Protein AF-A0A969JGI5-F1 (afdb_monomer_lite)

Sequence (92 aa):
MKNILNKFNDFWFQAMPPERLAMLRIATGFFSLWYLVDRYKMMMDIVKIPDDLFEPVGLASLMTSPMPAEWFQGLLLVTIALNLMYILGFKF

Foldseek 3Di:
DVVVVVVVCCVVVPDDDVVVVLVVQLVVLVVVLVVLVVCVVVVLVVLPPDFVPDDDDDPRVVPPTGDHSVVVNVVSVVVSVVSVCSNVVPVD

Secondary structure (DSSP, 8-state):
-HHHHHHHHHHHT----HHHHHHHHHHHHHHHHHHHHHHHHHHHHHHTS-GGG----GGGGG-SSPPPHHHHHHHHHHHHHHHHHHHHTTT-

Structure (mmCIF, N/CA/C/O backbone):
data_AF-A0A969JGI5-F1
#
_entry.id   AF-A0A969JGI5-F1
#
loop_
_atom_site.group_PDB
_atom_site.id
_atom_site.type_symbol
_atom_site.label_atom_id
_atom_site.label_alt_id
_atom_site.label_comp_id
_atom_site.label_asym_id
_atom_site.label_entity_id
_atom_site.label_seq_id
_atom_site.pdbx_PDB_ins_code
_atom_site.Cartn_x
_atom_site.Cartn_y
_atom_site.Cartn_z
_atom_site.occupancy
_atom_site.B_iso_or_equiv
_atom_site.auth_seq_id
_atom_site.auth_comp_id
_atom_site.auth_asym_id
_atom_site.auth_atom_id
_atom_site.pdbx_PDB_model_num
ATOM 1 N N . MET A 1 1 ? -43.914 2.237 8.772 1.00 61.78 1 MET A N 1
ATOM 2 C CA . MET A 1 1 ? -42.597 2.367 8.099 1.00 61.78 1 MET A CA 1
ATOM 3 C C . MET A 1 1 ? -41.500 2.931 9.007 1.00 61.78 1 MET A C 1
ATOM 5 O O . MET A 1 1 ? -40.464 2.289 9.088 1.00 61.78 1 MET A O 1
ATOM 9 N N . LYS A 1 2 ? -41.713 4.035 9.751 1.00 67.88 2 LYS A N 1
ATOM 10 C CA . LYS A 1 2 ? -40.709 4.598 10.693 1.00 67.88 2 LYS A CA 1
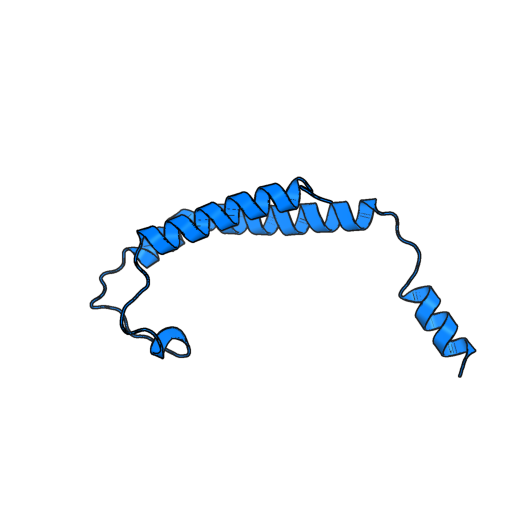ATOM 11 C C . LYS A 1 2 ? -40.103 3.583 11.681 1.00 67.88 2 LYS A C 1
ATOM 13 O O . LYS A 1 2 ? -38.895 3.551 11.835 1.00 67.88 2 LYS A O 1
ATOM 18 N N . ASN A 1 3 ? -40.907 2.690 12.268 1.00 80.25 3 ASN A N 1
ATOM 19 C CA . ASN A 1 3 ? -40.392 1.678 13.207 1.00 80.25 3 ASN A CA 1
ATOM 20 C C . ASN A 1 3 ? -39.479 0.621 12.569 1.00 80.25 3 ASN A C 1
ATOM 22 O O . ASN A 1 3 ? -38.608 0.092 13.249 1.00 80.25 3 ASN A O 1
ATOM 26 N N . ILE A 1 4 ? -39.674 0.301 11.286 1.00 85.69 4 ILE A N 1
ATOM 27 C CA . ILE A 1 4 ? -38.812 -0.657 10.579 1.00 85.69 4 ILE A CA 1
ATOM 28 C C . ILE A 1 4 ? -37.474 0.014 10.271 1.00 85.69 4 ILE A C 1
ATOM 30 O O . ILE A 1 4 ? -36.435 -0.571 10.542 1.00 85.69 4 ILE A O 1
ATOM 34 N N . LEU A 1 5 ? -37.510 1.264 9.794 1.00 84.94 5 LEU A N 1
ATOM 35 C CA . LEU A 1 5 ? -36.312 2.069 9.542 1.00 84.94 5 LEU A CA 1
ATOM 36 C C . LEU A 1 5 ? -35.491 2.288 10.818 1.00 84.94 5 LEU A C 1
ATOM 38 O O . LEU A 1 5 ? -34.283 2.092 10.787 1.00 84.94 5 LEU A O 1
ATOM 42 N N . ASN A 1 6 ? -36.138 2.603 11.943 1.00 84.00 6 ASN A N 1
ATOM 43 C CA . ASN A 1 6 ? -35.449 2.784 13.222 1.00 84.00 6 ASN A CA 1
ATOM 44 C C . ASN A 1 6 ? -34.801 1.481 13.708 1.00 84.00 6 ASN A C 1
ATOM 46 O O . ASN A 1 6 ? -33.627 1.487 14.043 1.00 84.00 6 ASN A O 1
ATOM 50 N N . LYS A 1 7 ? -35.510 0.342 13.648 1.00 85.19 7 LYS A N 1
ATOM 51 C CA . LYS A 1 7 ? -34.914 -0.962 13.993 1.00 85.19 7 LYS A CA 1
ATOM 52 C C . LYS A 1 7 ? -33.734 -1.328 13.097 1.00 85.19 7 LYS A C 1
ATOM 54 O O . LYS A 1 7 ? -32.773 -1.922 13.572 1.00 85.19 7 LYS A O 1
ATOM 59 N N . PHE A 1 8 ? -33.814 -1.000 11.810 1.00 87.81 8 PHE A N 1
ATOM 60 C CA . PHE A 1 8 ? -32.722 -1.247 10.875 1.00 87.81 8 PHE A CA 1
ATOM 61 C C . PHE A 1 8 ? -31.510 -0.377 11.208 1.00 87.81 8 PHE A C 1
ATOM 63 O O . PHE A 1 8 ? -30.392 -0.878 11.249 1.00 87.81 8 PHE A O 1
ATOM 70 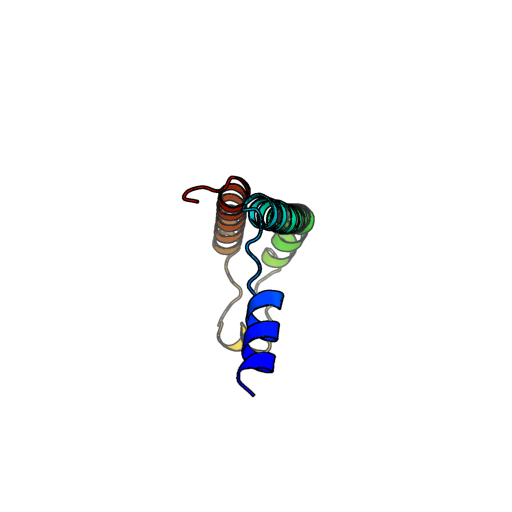N N . ASN A 1 9 ? -31.747 0.901 11.508 1.00 86.19 9 ASN A N 1
ATOM 71 C CA . ASN A 1 9 ? -30.717 1.849 11.908 1.00 86.19 9 ASN A CA 1
ATOM 72 C C . ASN A 1 9 ? -30.037 1.422 13.215 1.00 86.19 9 ASN A C 1
ATOM 74 O O . ASN A 1 9 ? -28.815 1.356 13.274 1.00 86.19 9 ASN A O 1
ATOM 78 N N . ASP A 1 10 ? -30.818 1.044 14.225 1.00 84.62 10 ASP A N 1
ATOM 79 C CA . ASP A 1 10 ? -30.300 0.597 15.519 1.00 84.62 10 ASP A CA 1
ATOM 80 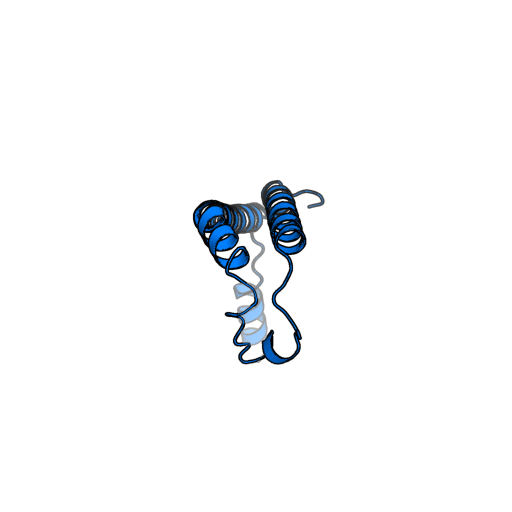C C . ASP A 1 10 ? -29.538 -0.725 15.411 1.00 84.62 10 ASP A C 1
ATOM 82 O O . ASP A 1 10 ? -28.641 -0.966 16.205 1.00 84.62 10 ASP A O 1
ATOM 86 N N . PHE A 1 11 ? -29.871 -1.587 14.447 1.00 84.69 11 PHE A N 1
ATOM 87 C CA . PHE A 1 11 ? -29.148 -2.836 14.208 1.00 84.69 11 PHE A CA 1
ATOM 88 C C . PHE A 1 11 ? -27.841 -2.616 13.432 1.00 84.69 11 PHE A C 1
ATOM 90 O O . PHE A 1 11 ? -26.818 -3.206 13.775 1.00 84.69 11 PHE A O 1
ATOM 97 N N . TRP A 1 12 ? -27.854 -1.763 12.402 1.00 81.69 12 TRP A N 1
ATOM 98 C CA . TRP A 1 12 ? -26.677 -1.482 11.568 1.00 81.69 12 TRP A CA 1
ATOM 99 C C . TRP A 1 12 ? -25.667 -0.539 12.231 1.00 81.69 12 TRP A C 1
ATOM 101 O O . TRP A 1 12 ? -24.463 -0.718 12.054 1.00 81.69 12 TRP A O 1
ATOM 111 N N . PHE A 1 13 ? -26.136 0.447 12.997 1.00 83.38 13 PHE A N 1
ATOM 112 C CA . PHE A 1 13 ? -25.314 1.502 13.600 1.00 83.38 13 PHE A CA 1
ATOM 113 C C . PHE A 1 13 ? -25.212 1.374 15.123 1.00 83.38 13 PHE A C 1
ATOM 115 O O . PHE A 1 13 ? -25.127 2.379 15.831 1.00 83.38 13 PHE A O 1
ATOM 122 N N . GLN A 1 14 ? -25.204 0.145 15.651 1.00 84.12 14 GLN A N 1
ATOM 123 C CA . GLN A 1 14 ? -24.898 -0.059 17.068 1.00 84.12 14 GLN A CA 1
ATOM 124 C C . GLN A 1 14 ? -23.545 0.561 17.409 1.00 84.12 14 GLN A C 1
ATOM 126 O O . GLN A 1 14 ? -22.560 0.356 16.696 1.00 84.12 14 GLN A O 1
ATOM 131 N N . ALA A 1 15 ? -23.491 1.283 18.528 1.00 80.31 15 ALA A N 1
ATOM 132 C CA . ALA A 1 15 ? -22.237 1.776 19.071 1.00 80.31 15 ALA A CA 1
ATOM 133 C C . ALA A 1 15 ? -21.315 0.579 19.335 1.00 80.31 15 ALA A C 1
ATOM 135 O O . ALA A 1 15 ? -21.612 -0.288 20.158 1.00 80.31 15 ALA A O 1
ATOM 136 N N . MET A 1 16 ? -20.213 0.510 18.592 1.00 82.19 16 MET A N 1
ATOM 137 C CA . MET A 1 16 ? -19.220 -0.541 18.743 1.00 82.19 16 MET A CA 1
ATOM 138 C C . MET A 1 16 ? -18.002 -0.010 19.496 1.00 82.19 16 MET A C 1
ATOM 140 O O . MET A 1 16 ? -17.622 1.144 19.292 1.00 82.19 16 MET A O 1
ATOM 144 N N . PRO A 1 17 ? -17.359 -0.858 20.315 1.00 89.44 17 PRO A N 1
ATOM 145 C CA . PRO A 1 17 ? -16.095 -0.502 20.933 1.00 89.44 17 PRO A CA 1
ATOM 146 C C . PRO A 1 17 ? -15.052 -0.155 19.854 1.00 89.44 17 PRO A C 1
ATOM 148 O O . PRO A 1 17 ? -14.932 -0.911 18.875 1.00 89.44 17 PRO A O 1
ATOM 151 N N . PRO A 1 18 ? -14.297 0.951 19.999 1.00 89.25 18 PRO A N 1
ATOM 152 C CA . PRO A 1 18 ? -13.254 1.350 19.047 1.00 89.25 18 PRO A CA 1
ATOM 153 C C . PRO A 1 18 ? -12.196 0.254 18.836 1.00 89.25 18 PRO A C 1
ATOM 155 O O . PRO A 1 18 ? -11.609 0.142 17.756 1.00 89.25 18 PRO A O 1
ATOM 158 N N . GLU A 1 19 ? -12.021 -0.630 19.818 1.00 93.19 19 GLU A N 1
ATOM 159 C CA . GLU A 1 19 ? -11.150 -1.801 19.771 1.00 93.19 19 GLU A CA 1
ATOM 160 C C . GLU A 1 19 ? -11.494 -2.738 18.604 1.00 93.19 19 GLU A C 1
ATOM 162 O O . GLU A 1 19 ? -10.595 -3.333 18.012 1.00 93.19 19 GLU A O 1
ATOM 167 N N . ARG A 1 20 ? -12.771 -2.850 18.205 1.00 91.38 20 ARG A N 1
ATOM 168 C CA . ARG A 1 20 ? -13.169 -3.700 17.065 1.00 91.38 20 ARG A CA 1
ATOM 169 C C . ARG A 1 20 ? -12.596 -3.184 15.751 1.00 91.38 20 ARG A C 1
ATOM 171 O O . ARG A 1 20 ? -12.105 -3.975 14.948 1.00 91.38 20 ARG A O 1
ATOM 178 N N . LEU A 1 21 ? -12.627 -1.868 15.545 1.00 91.25 21 LEU A N 1
ATOM 179 C CA . LEU A 1 21 ? -12.045 -1.240 14.360 1.00 91.25 21 LEU A CA 1
ATOM 180 C C . LEU A 1 21 ? -10.518 -1.337 14.383 1.00 91.25 21 LEU A C 1
ATOM 182 O O . LEU A 1 21 ? -9.909 -1.625 13.353 1.00 91.25 21 LEU A O 1
ATOM 186 N N . ALA A 1 22 ? -9.902 -1.173 15.558 1.00 94.12 22 ALA A N 1
ATOM 187 C CA . ALA A 1 22 ? -8.464 -1.357 15.721 1.00 94.12 22 ALA A CA 1
ATOM 188 C C . ALA A 1 22 ? -8.027 -2.793 15.384 1.00 94.12 22 ALA A C 1
ATOM 190 O O . ALA A 1 22 ? -7.070 -2.975 14.634 1.00 94.12 22 ALA A O 1
ATOM 191 N N . MET A 1 23 ? -8.753 -3.808 15.865 1.00 96.25 23 MET A N 1
ATOM 192 C CA . MET A 1 23 ? -8.473 -5.209 15.536 1.00 96.25 23 MET A CA 1
ATOM 193 C C . MET A 1 23 ? -8.621 -5.492 14.043 1.00 96.25 23 MET A C 1
ATOM 195 O O . MET A 1 23 ? -7.751 -6.139 13.468 1.00 96.25 23 MET A O 1
ATOM 199 N N . LEU A 1 24 ? -9.685 -4.992 13.403 1.00 95.50 24 LEU A N 1
ATOM 200 C CA . LEU A 1 24 ? -9.872 -5.158 11.960 1.00 95.50 24 LEU A CA 1
ATOM 201 C C . LEU A 1 24 ? -8.711 -4.547 11.177 1.00 95.50 24 LEU A C 1
ATOM 203 O O . LEU A 1 24 ? -8.153 -5.219 10.317 1.00 95.50 24 LEU A O 1
ATOM 207 N N . ARG A 1 25 ? -8.307 -3.321 11.522 1.00 95.81 25 ARG A N 1
ATOM 208 C CA . ARG A 1 25 ? -7.159 -2.627 10.925 1.00 95.81 25 ARG A CA 1
ATOM 209 C C . ARG A 1 25 ? -5.862 -3.423 11.064 1.00 95.81 25 ARG A C 1
ATOM 211 O O . ARG A 1 25 ? -5.129 -3.580 10.092 1.00 95.81 25 ARG A O 1
ATOM 218 N N . ILE A 1 26 ? -5.578 -3.938 12.259 1.00 97.69 26 ILE A N 1
ATOM 219 C CA . ILE A 1 26 ? -4.376 -4.744 12.507 1.00 97.69 26 ILE A CA 1
ATOM 220 C C . ILE A 1 26 ? -4.440 -6.053 11.717 1.00 97.69 26 ILE A C 1
ATOM 222 O O . ILE A 1 26 ? -3.455 -6.420 11.086 1.00 97.69 26 ILE A O 1
ATOM 226 N N . ALA A 1 27 ? -5.585 -6.739 11.707 1.00 98.31 27 ALA A N 1
ATOM 227 C CA . ALA A 1 27 ? -5.746 -8.012 11.013 1.00 98.31 27 ALA A CA 1
ATOM 228 C C . ALA A 1 27 ? -5.599 -7.866 9.491 1.00 98.31 27 ALA A C 1
ATOM 230 O O . ALA A 1 27 ? -4.834 -8.608 8.872 1.00 98.31 27 ALA A O 1
ATOM 231 N N . THR A 1 28 ? -6.287 -6.895 8.882 1.00 97.88 28 THR A N 1
ATOM 232 C CA . THR A 1 28 ? -6.191 -6.642 7.435 1.00 97.88 28 THR A CA 1
ATOM 233 C C . THR A 1 28 ? -4.808 -6.129 7.052 1.00 97.88 28 THR A C 1
ATOM 235 O O . THR A 1 28 ? -4.242 -6.586 6.058 1.00 97.88 28 THR A O 1
ATOM 238 N N . GLY A 1 29 ? -4.234 -5.238 7.864 1.00 97.88 29 GLY A N 1
ATOM 239 C CA . GLY A 1 29 ? -2.879 -4.736 7.685 1.00 97.88 29 GLY A CA 1
ATOM 240 C C . GLY A 1 29 ? -1.859 -5.870 7.726 1.00 97.88 29 GLY A C 1
ATOM 241 O O . GLY A 1 29 ? -1.133 -6.069 6.758 1.00 97.88 29 GLY A O 1
ATOM 242 N N . PHE A 1 30 ? -1.869 -6.691 8.777 1.00 98.50 30 PHE A N 1
ATOM 243 C CA . PHE A 1 30 ? -0.945 -7.817 8.915 1.00 98.50 30 PHE A CA 1
ATOM 244 C C . PHE A 1 30 ? -1.075 -8.825 7.770 1.00 98.50 30 PHE A C 1
ATOM 246 O O . PHE A 1 30 ? -0.062 -9.248 7.217 1.00 98.50 30 PHE A O 1
ATOM 253 N N . PHE A 1 31 ? -2.303 -9.163 7.365 1.00 98.38 31 PHE A N 1
ATOM 254 C CA . PHE A 1 31 ? -2.535 -10.019 6.202 1.00 98.38 31 PHE A CA 1
ATOM 255 C C . PHE A 1 31 ? -1.894 -9.434 4.936 1.00 98.38 31 PHE A C 1
ATOM 257 O O . PHE A 1 31 ? -1.155 -10.128 4.239 1.00 98.38 31 PHE A O 1
ATOM 264 N N . SER A 1 32 ? -2.136 -8.151 4.657 1.00 97.88 32 SER A N 1
ATOM 265 C CA . SER A 1 32 ? -1.579 -7.492 3.473 1.00 97.88 32 SER A CA 1
ATOM 266 C C . SER A 1 32 ? -0.053 -7.367 3.521 1.00 97.88 32 SER A C 1
ATOM 268 O O . SER A 1 32 ? 0.605 -7.597 2.509 1.00 97.88 32 SER A O 1
ATOM 270 N N . LEU A 1 33 ? 0.524 -7.079 4.691 1.00 98.31 33 LEU A N 1
ATOM 271 C CA . LEU A 1 33 ? 1.969 -7.025 4.893 1.00 98.31 33 LEU A CA 1
ATOM 272 C C . LEU A 1 33 ? 2.606 -8.391 4.644 1.00 98.31 33 LEU A C 1
ATOM 274 O O . LEU A 1 33 ? 3.559 -8.489 3.875 1.00 98.31 33 LEU A O 1
ATOM 278 N N . TRP A 1 34 ? 2.063 -9.439 5.267 1.00 98.50 34 TRP A N 1
ATOM 279 C CA . TRP A 1 34 ? 2.531 -10.807 5.077 1.00 98.50 34 TRP A CA 1
ATOM 280 C C . TRP A 1 34 ? 2.485 -11.203 3.601 1.00 98.50 34 TRP A C 1
ATOM 282 O O . TRP A 1 34 ? 3.491 -11.663 3.064 1.00 98.50 34 TRP A O 1
ATOM 292 N N . TYR A 1 35 ? 1.363 -10.943 2.928 1.00 97.81 35 TYR A N 1
ATOM 293 C CA . TYR A 1 35 ? 1.201 -11.237 1.508 1.00 97.81 35 TYR A CA 1
ATOM 294 C C . TYR A 1 35 ? 2.239 -10.515 0.633 1.00 97.81 35 TYR A C 1
ATOM 296 O O . TYR A 1 35 ? 2.859 -11.139 -0.227 1.00 97.81 35 TYR A O 1
ATOM 304 N N . LEU A 1 36 ? 2.460 -9.214 0.855 1.00 97.12 36 LEU A N 1
ATOM 305 C CA . LEU A 1 36 ? 3.428 -8.432 0.079 1.00 97.12 36 LEU A CA 1
ATOM 306 C C . LEU A 1 36 ? 4.868 -8.902 0.306 1.00 97.12 36 LEU A C 1
ATOM 308 O O . LEU A 1 36 ? 5.633 -8.997 -0.651 1.00 97.12 36 LEU A O 1
ATOM 312 N N . VAL A 1 37 ? 5.237 -9.204 1.552 1.00 97.00 37 VAL A N 1
ATOM 313 C CA . VAL A 1 37 ? 6.590 -9.664 1.893 1.00 97.00 37 VAL A CA 1
ATOM 314 C C . VAL A 1 37 ? 6.854 -11.058 1.322 1.00 97.00 37 VAL A C 1
ATOM 316 O O . VAL A 1 37 ? 7.901 -11.272 0.714 1.00 97.00 37 VAL A O 1
ATOM 319 N N . ASP A 1 38 ? 5.900 -11.982 1.444 1.00 98.12 38 ASP A N 1
ATOM 320 C CA . ASP A 1 38 ? 6.000 -13.335 0.879 1.00 98.12 38 ASP A CA 1
ATOM 321 C C . ASP A 1 38 ? 6.130 -13.303 -0.655 1.00 98.12 38 ASP A C 1
ATOM 323 O O . ASP A 1 38 ? 6.964 -13.992 -1.250 1.00 98.12 38 ASP A O 1
ATOM 327 N N . ARG A 1 39 ? 5.369 -12.419 -1.314 1.00 96.94 39 ARG A N 1
ATOM 328 C CA . ARG A 1 39 ? 5.390 -12.246 -2.775 1.00 96.94 39 ARG A CA 1
ATOM 329 C C . ARG A 1 39 ? 6.509 -11.342 -3.284 1.00 96.94 39 ARG A C 1
ATOM 331 O O . ARG A 1 39 ? 6.692 -11.270 -4.499 1.00 96.94 39 ARG A O 1
ATOM 338 N N . TYR A 1 40 ? 7.286 -10.707 -2.407 1.00 96.00 40 TYR A N 1
ATOM 339 C CA . TYR A 1 40 ? 8.288 -9.711 -2.791 1.00 96.00 40 TYR A CA 1
ATOM 340 C C . TYR A 1 40 ? 9.264 -10.247 -3.841 1.00 96.00 40 TYR A C 1
ATOM 342 O O . TYR A 1 40 ? 9.442 -9.644 -4.897 1.00 96.00 40 TYR A O 1
ATOM 350 N N . LYS A 1 41 ? 9.869 -11.414 -3.580 1.00 96.19 41 LYS A N 1
ATOM 351 C CA . LYS A 1 41 ? 10.864 -12.003 -4.486 1.00 96.19 41 LYS A CA 1
ATOM 352 C C . LYS A 1 41 ? 10.270 -12.282 -5.867 1.00 96.19 41 LYS A C 1
ATOM 354 O O . LYS A 1 41 ? 10.832 -11.871 -6.868 1.00 96.19 41 LYS A O 1
ATOM 359 N N . MET A 1 42 ? 9.102 -12.912 -5.898 1.00 96.81 42 MET A N 1
ATOM 360 C CA . MET A 1 42 ? 8.387 -13.232 -7.131 1.00 96.81 42 MET A CA 1
ATOM 361 C C . MET A 1 42 ? 8.020 -11.986 -7.934 1.00 96.81 42 MET A C 1
ATOM 363 O O . MET A 1 42 ? 8.205 -11.970 -9.144 1.00 96.81 42 MET A O 1
ATOM 367 N N . MET A 1 43 ? 7.528 -10.936 -7.272 1.00 95.38 43 MET A N 1
ATOM 368 C CA . MET A 1 43 ? 7.233 -9.666 -7.935 1.00 95.38 43 MET A CA 1
ATOM 369 C C . MET A 1 43 ? 8.503 -9.049 -8.534 1.00 95.38 43 MET A C 1
ATOM 371 O O . MET A 1 43 ? 8.483 -8.602 -9.675 1.00 95.38 43 MET A O 1
ATOM 375 N N . MET A 1 44 ? 9.624 -9.089 -7.807 1.00 95.44 44 MET A N 1
ATOM 376 C CA . MET A 1 44 ? 10.909 -8.605 -8.319 1.00 95.44 44 MET A CA 1
ATOM 377 C C . MET A 1 44 ? 11.458 -9.451 -9.471 1.00 95.44 44 MET A C 1
ATOM 379 O O . MET A 1 44 ? 12.106 -8.901 -10.356 1.00 95.44 44 MET A O 1
ATOM 383 N N . ASP A 1 45 ? 11.218 -10.760 -9.467 1.00 94.00 45 ASP A N 1
ATOM 384 C CA . ASP A 1 45 ? 11.625 -11.648 -10.556 1.00 94.00 45 ASP A CA 1
ATOM 385 C C . ASP A 1 45 ? 10.810 -11.360 -11.830 1.00 94.00 45 ASP A C 1
ATOM 387 O O . ASP A 1 45 ? 11.383 -11.303 -12.915 1.00 94.00 45 ASP A O 1
ATOM 391 N N . ILE A 1 46 ? 9.506 -11.080 -11.701 1.00 92.19 46 ILE A N 1
ATOM 392 C CA . ILE A 1 46 ? 8.632 -10.693 -12.825 1.00 92.19 46 ILE A CA 1
ATOM 393 C C . ILE A 1 46 ? 9.087 -9.376 -13.459 1.00 92.19 46 ILE A C 1
ATOM 395 O O . ILE A 1 46 ? 9.123 -9.248 -14.677 1.00 92.19 46 ILE A O 1
ATOM 399 N N . VAL A 1 47 ? 9.449 -8.389 -12.645 1.00 92.25 47 VAL A N 1
ATOM 400 C CA . VAL A 1 47 ? 9.800 -7.051 -13.143 1.00 92.25 47 VAL A CA 1
ATOM 401 C C . VAL A 1 47 ? 11.193 -7.010 -13.791 1.00 92.25 47 VAL A C 1
ATOM 403 O O . VAL A 1 47 ? 11.526 -6.066 -14.496 1.00 92.25 47 VAL A O 1
ATOM 406 N N . LYS A 1 48 ? 12.012 -8.048 -13.591 1.00 90.81 48 LYS A N 1
ATOM 407 C CA . LYS A 1 48 ? 13.311 -8.213 -14.265 1.00 90.81 48 LYS A CA 1
ATOM 408 C C . LYS A 1 48 ? 13.214 -8.972 -15.589 1.00 90.81 48 LYS A C 1
ATOM 410 O O . LYS A 1 48 ? 14.251 -9.229 -16.202 1.00 90.81 48 LYS A O 1
ATOM 415 N N . ILE A 1 49 ? 12.014 -9.388 -15.996 1.00 90.31 49 ILE A N 1
ATOM 416 C CA . ILE A 1 49 ? 11.812 -10.045 -17.286 1.00 90.31 49 ILE A CA 1
ATOM 417 C C . ILE A 1 49 ? 12.211 -9.064 -18.401 1.00 90.31 49 ILE A C 1
ATOM 419 O O . ILE A 1 49 ? 11.851 -7.892 -18.314 1.00 90.31 49 ILE A O 1
ATOM 423 N N . PRO A 1 50 ? 12.952 -9.525 -19.423 1.00 87.44 50 PRO A N 1
ATOM 424 C CA . PRO A 1 50 ? 13.340 -8.700 -20.560 1.00 87.44 50 PRO A CA 1
ATOM 425 C C . PRO A 1 50 ? 12.165 -7.976 -21.238 1.00 87.44 50 PRO A C 1
ATOM 427 O O . PRO A 1 50 ? 11.103 -8.560 -21.462 1.00 87.44 50 PRO A O 1
ATOM 430 N N . ASP A 1 51 ? 12.378 -6.707 -21.591 1.00 87.88 51 ASP A N 1
ATOM 431 C CA . ASP A 1 51 ? 11.354 -5.826 -22.172 1.00 87.88 51 ASP A CA 1
ATOM 432 C C . ASP A 1 51 ? 10.836 -6.303 -23.539 1.00 87.88 51 ASP A C 1
ATOM 434 O O . ASP A 1 51 ? 9.719 -5.967 -23.927 1.00 87.88 51 ASP A O 1
ATOM 438 N N . ASP A 1 52 ? 11.618 -7.100 -24.271 1.00 89.25 52 ASP A N 1
ATOM 439 C CA . ASP A 1 52 ? 11.232 -7.692 -25.559 1.00 89.25 52 ASP A CA 1
ATOM 440 C C . ASP A 1 52 ? 10.117 -8.740 -25.431 1.00 89.25 52 ASP A C 1
ATOM 442 O O . ASP A 1 52 ? 9.493 -9.098 -26.429 1.00 89.25 52 ASP A O 1
ATOM 446 N N . LEU A 1 53 ? 9.823 -9.186 -24.207 1.00 88.25 53 LEU A N 1
ATOM 447 C CA . LEU A 1 53 ? 8.718 -10.090 -23.883 1.00 88.25 53 LEU A CA 1
ATOM 448 C C . LEU A 1 53 ? 7.466 -9.349 -23.387 1.00 88.25 53 LEU A C 1
ATOM 450 O O . LEU A 1 53 ? 6.518 -9.977 -22.907 1.00 88.25 53 LEU A O 1
ATOM 454 N N . PHE A 1 54 ? 7.446 -8.016 -23.461 1.00 90.75 54 PHE A N 1
ATOM 455 C CA . PHE A 1 54 ? 6.293 -7.228 -23.048 1.00 90.75 54 PHE A CA 1
ATOM 456 C C . PHE A 1 54 ? 5.169 -7.294 -24.089 1.00 90.75 54 PHE A C 1
ATOM 458 O O . PHE A 1 54 ? 5.152 -6.552 -25.070 1.00 90.75 54 PHE A O 1
ATOM 465 N N . GLU A 1 55 ? 4.186 -8.157 -23.831 1.00 92.06 55 GLU A N 1
ATOM 466 C CA . GLU A 1 55 ? 2.944 -8.255 -24.602 1.00 92.06 55 GLU A CA 1
ATOM 467 C C . GLU A 1 55 ? 1.766 -7.664 -23.796 1.00 92.06 55 GLU A C 1
ATOM 469 O O . GLU A 1 55 ? 1.085 -8.383 -23.056 1.00 92.06 55 GLU A O 1
ATOM 474 N N . PRO A 1 56 ? 1.526 -6.336 -23.860 1.00 91.31 56 PRO A N 1
ATOM 475 C CA . PRO A 1 56 ? 0.533 -5.683 -23.019 1.00 91.31 56 PRO A CA 1
ATOM 476 C C . PRO A 1 56 ? -0.902 -6.059 -23.400 1.00 91.31 56 PRO A C 1
ATOM 478 O O . PRO A 1 56 ? -1.322 -5.936 -24.550 1.00 91.31 56 PRO A O 1
ATOM 481 N N . VAL A 1 57 ? -1.700 -6.417 -22.391 1.00 92.19 57 VAL A N 1
ATOM 482 C CA . VAL A 1 57 ? -3.133 -6.713 -22.531 1.00 92.19 57 VAL A CA 1
ATOM 483 C C . VAL A 1 57 ? -3.976 -5.853 -21.586 1.00 92.19 57 VAL A C 1
ATOM 485 O O . VAL A 1 57 ? -3.555 -5.499 -20.483 1.00 92.19 57 VAL A O 1
ATOM 488 N N . GLY A 1 58 ? -5.197 -5.509 -22.003 1.00 93.56 58 GLY A N 1
ATOM 489 C CA . GLY A 1 58 ? -6.101 -4.675 -21.204 1.00 93.56 58 GLY A CA 1
ATOM 490 C C . GLY A 1 58 ? -5.526 -3.279 -20.947 1.00 93.56 58 GLY A C 1
ATOM 491 O O . GLY A 1 58 ? -5.019 -2.645 -21.860 1.00 93.56 58 GLY A O 1
ATOM 492 N N . LEU A 1 59 ? -5.575 -2.793 -19.701 1.00 92.44 59 LEU A N 1
ATOM 493 C CA . LEU A 1 59 ? -5.073 -1.452 -19.350 1.00 92.44 59 LEU A CA 1
ATOM 494 C C . LEU A 1 59 ? -3.567 -1.272 -19.594 1.00 92.44 59 LEU A C 1
ATOM 496 O O . LEU A 1 59 ? -3.121 -0.145 -19.802 1.00 92.44 59 LEU A O 1
ATOM 500 N N . ALA A 1 60 ? -2.792 -2.360 -19.610 1.00 90.62 60 ALA A N 1
ATOM 501 C CA . ALA A 1 60 ? -1.370 -2.296 -19.927 1.00 90.62 60 ALA A CA 1
ATOM 502 C C . ALA A 1 60 ? -1.116 -1.856 -21.378 1.00 90.62 60 ALA A C 1
ATOM 504 O O . ALA A 1 60 ? -0.034 -1.359 -21.664 1.00 90.62 60 ALA A O 1
ATOM 505 N N . SER A 1 61 ? -2.103 -1.959 -22.284 1.00 92.75 61 SER A N 1
ATOM 506 C CA . SER A 1 61 ? -1.970 -1.495 -23.676 1.00 92.75 61 SER A CA 1
ATOM 507 C C . SER A 1 61 ? -1.833 0.025 -23.801 1.00 92.75 61 SER A C 1
ATOM 509 O O . SER A 1 61 ? -1.546 0.527 -24.883 1.00 92.75 61 SER A O 1
ATOM 511 N N . LEU A 1 62 ? -2.072 0.768 -22.715 1.00 94.81 62 LEU A N 1
ATOM 512 C CA . LEU A 1 62 ? -1.804 2.204 -22.635 1.00 94.81 62 LEU A CA 1
ATOM 513 C C . LEU A 1 62 ? -0.315 2.509 -22.403 1.00 94.81 62 LEU A C 1
ATOM 515 O O . LEU A 1 62 ? 0.086 3.668 -22.481 1.00 94.81 62 LEU A O 1
ATOM 519 N N . MET A 1 63 ? 0.492 1.494 -22.089 1.00 91.75 63 MET A N 1
ATOM 520 C CA . MET A 1 63 ? 1.922 1.621 -21.836 1.00 91.75 63 MET A CA 1
ATOM 521 C C . MET A 1 63 ? 2.718 1.190 -23.068 1.00 91.75 63 MET A C 1
ATOM 523 O O . MET A 1 63 ? 2.454 0.147 -23.660 1.00 91.75 63 MET A O 1
ATOM 527 N N . THR A 1 64 ? 3.728 1.981 -23.429 1.00 90.44 64 THR A N 1
ATOM 528 C CA . THR A 1 64 ? 4.633 1.673 -24.549 1.00 90.44 64 THR A CA 1
ATOM 529 C C . THR A 1 64 ? 5.693 0.631 -24.176 1.00 90.44 64 THR A C 1
ATOM 531 O O . THR A 1 64 ? 6.235 -0.038 -25.046 1.00 90.44 64 THR A O 1
ATOM 534 N N . SER A 1 65 ? 6.002 0.503 -22.887 1.00 90.75 65 SER A N 1
ATOM 535 C CA . SER A 1 65 ? 7.030 -0.380 -22.332 1.00 90.75 65 SER A CA 1
ATOM 536 C C . SER A 1 65 ? 6.599 -0.851 -20.938 1.00 90.75 65 SER A C 1
ATOM 538 O O . SER A 1 65 ? 5.741 -0.197 -20.327 1.00 90.75 65 SER A O 1
ATOM 540 N N . PRO A 1 66 ? 7.185 -1.929 -20.387 1.00 91.69 66 PRO A N 1
ATOM 541 C CA . PRO A 1 66 ? 6.953 -2.285 -18.994 1.00 91.69 66 PRO A CA 1
ATOM 542 C C . PRO A 1 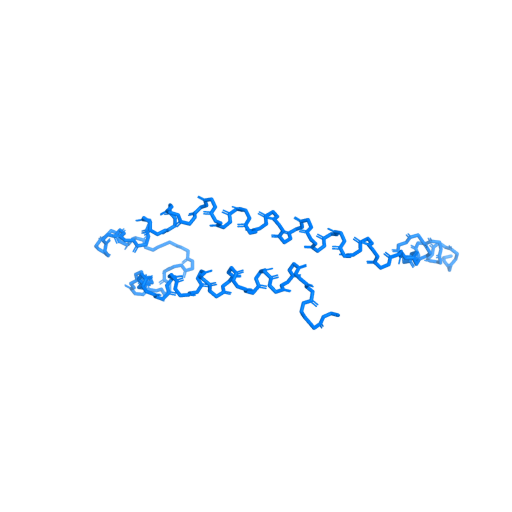66 ? 7.457 -1.179 -18.052 1.00 91.69 66 PRO A C 1
ATOM 544 O O . PRO A 1 66 ? 8.240 -0.300 -18.426 1.00 91.69 66 PRO A O 1
ATOM 547 N N . MET A 1 67 ? 6.968 -1.196 -16.809 1.00 90.12 67 MET A N 1
ATOM 548 C CA . MET A 1 67 ? 7.441 -0.279 -15.771 1.00 90.12 67 MET A CA 1
ATOM 549 C C . MET A 1 67 ? 8.893 -0.618 -15.396 1.00 90.12 67 MET A C 1
ATOM 551 O O . MET A 1 67 ? 9.169 -1.791 -15.143 1.00 90.12 67 MET A O 1
ATOM 555 N N . PRO A 1 68 ? 9.796 0.374 -15.265 1.00 91.81 68 PRO A N 1
ATOM 556 C CA . PRO A 1 68 ? 11.170 0.099 -14.860 1.00 91.81 68 PRO A CA 1
ATOM 557 C C . PRO A 1 68 ? 11.253 -0.512 -13.458 1.00 91.81 68 PRO A C 1
ATOM 559 O O . PRO A 1 68 ? 10.479 -0.164 -12.555 1.00 91.81 68 PRO A O 1
ATOM 562 N N . ALA A 1 69 ? 12.239 -1.386 -13.260 1.00 93.50 69 ALA A N 1
ATOM 563 C CA . ALA A 1 69 ? 12.388 -2.149 -12.029 1.00 93.50 69 ALA A CA 1
ATOM 564 C C . ALA A 1 69 ? 12.617 -1.285 -10.789 1.00 93.50 69 ALA A C 1
ATOM 566 O O . ALA A 1 69 ? 12.067 -1.590 -9.725 1.00 93.50 69 ALA A O 1
ATOM 567 N N . GLU A 1 70 ? 13.369 -0.189 -10.913 1.00 94.75 70 GLU A N 1
ATOM 568 C CA . GLU A 1 70 ? 13.640 0.693 -9.777 1.00 94.75 70 GLU A CA 1
ATOM 569 C C . GLU A 1 70 ? 12.365 1.395 -9.300 1.00 94.75 70 GLU A C 1
ATOM 571 O O . GLU A 1 70 ? 12.133 1.520 -8.095 1.00 94.75 70 GLU A O 1
ATOM 576 N N . TRP A 1 71 ? 11.507 1.804 -10.240 1.00 95.81 71 TRP A N 1
ATOM 577 C CA . TRP A 1 71 ? 10.230 2.444 -9.929 1.00 95.81 71 TRP A CA 1
ATOM 578 C C . TRP A 1 71 ? 9.281 1.484 -9.225 1.00 95.81 71 TRP A C 1
ATOM 580 O O . TRP A 1 71 ? 8.718 1.834 -8.186 1.00 95.81 71 TRP A O 1
ATOM 590 N N . PHE A 1 72 ? 9.141 0.261 -9.741 1.00 95.31 72 PHE A N 1
ATOM 591 C CA . PHE A 1 72 ? 8.304 -0.749 -9.101 1.00 95.31 72 PHE A CA 1
ATOM 592 C C . PHE A 1 72 ? 8.807 -1.085 -7.691 1.00 95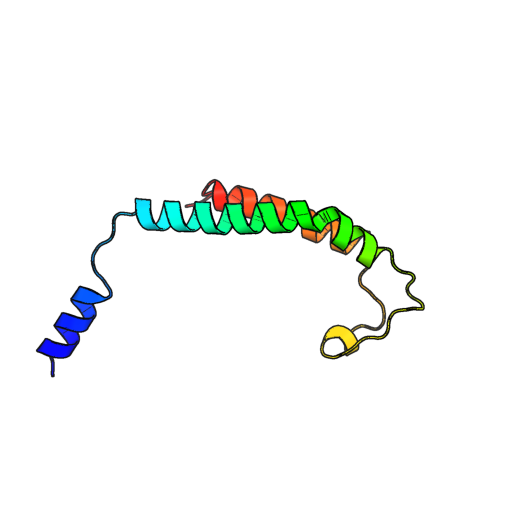.31 72 PHE A C 1
ATOM 594 O O . PHE A 1 72 ? 8.024 -1.089 -6.739 1.00 95.31 72 PHE A O 1
ATOM 601 N N . GLN A 1 73 ? 10.116 -1.312 -7.531 1.00 96.50 73 GLN A N 1
ATOM 602 C CA . GLN A 1 73 ? 10.711 -1.615 -6.230 1.00 96.50 73 GLN A CA 1
ATOM 603 C C . GLN A 1 73 ? 10.502 -0.465 -5.237 1.00 96.50 73 GLN A C 1
ATOM 605 O O . GLN A 1 73 ? 10.105 -0.703 -4.094 1.00 96.50 73 GLN A O 1
ATOM 610 N N . GLY A 1 74 ? 10.723 0.779 -5.670 1.00 97.56 74 GLY A N 1
ATOM 611 C CA . GLY A 1 74 ? 10.485 1.967 -4.854 1.00 97.56 74 GLY A CA 1
ATOM 612 C C . GLY A 1 74 ? 9.033 2.063 -4.383 1.00 97.56 74 GLY A C 1
ATOM 613 O O . GLY A 1 74 ? 8.781 2.229 -3.189 1.00 97.56 74 GLY A O 1
ATOM 614 N N . LEU A 1 75 ? 8.072 1.885 -5.294 1.00 97.38 75 LEU A N 1
ATOM 615 C CA . LEU A 1 75 ? 6.641 1.904 -4.971 1.00 97.38 75 LEU A CA 1
ATOM 616 C C . LEU A 1 75 ? 6.2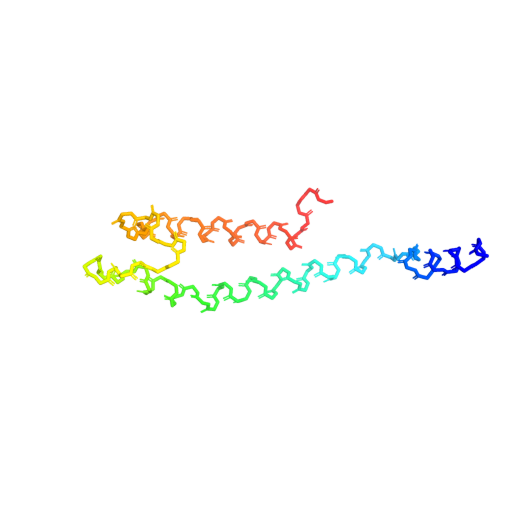43 0.772 -4.018 1.00 97.38 75 LEU A C 1
ATOM 618 O O . LEU A 1 75 ? 5.458 0.997 -3.091 1.00 97.38 75 LEU A O 1
ATOM 622 N N . LEU A 1 76 ? 6.803 -0.425 -4.199 1.00 96.81 76 LEU A N 1
ATOM 623 C CA . LEU A 1 76 ? 6.549 -1.566 -3.323 1.00 96.81 76 LEU A CA 1
ATOM 624 C C . LEU A 1 76 ? 7.071 -1.305 -1.903 1.00 96.81 76 LEU A C 1
ATOM 626 O O . LEU A 1 76 ? 6.343 -1.518 -0.932 1.00 96.81 76 LEU A O 1
ATOM 630 N N . LEU A 1 77 ? 8.290 -0.775 -1.769 1.00 97.69 77 LEU A N 1
ATOM 631 C CA . LEU A 1 77 ? 8.871 -0.418 -0.471 1.00 97.69 77 LEU A CA 1
ATOM 632 C C . LEU A 1 77 ? 8.080 0.693 0.231 1.00 97.69 77 LEU A C 1
ATOM 634 O O . LEU A 1 77 ? 7.794 0.581 1.426 1.00 97.69 77 LEU A O 1
ATOM 638 N N . VAL A 1 78 ? 7.669 1.732 -0.502 1.00 98.25 78 VAL A N 1
ATOM 639 C CA . VAL A 1 78 ? 6.812 2.802 0.035 1.00 98.25 78 VAL A CA 1
ATOM 640 C C . VAL A 1 78 ? 5.466 2.238 0.491 1.00 98.25 78 VAL A C 1
ATOM 642 O O . VAL A 1 78 ? 4.990 2.588 1.570 1.00 98.25 78 VAL A O 1
ATOM 645 N N . THR A 1 79 ? 4.876 1.319 -0.275 1.00 97.81 79 THR A N 1
ATOM 646 C CA . THR A 1 79 ? 3.616 0.654 0.090 1.00 97.81 79 THR A CA 1
ATOM 647 C C . THR A 1 79 ? 3.760 -0.157 1.376 1.00 97.81 79 THR A C 1
ATOM 649 O O . THR A 1 79 ? 2.910 -0.048 2.258 1.00 97.81 79 THR A O 1
ATOM 652 N N . ILE A 1 80 ? 4.847 -0.919 1.531 1.00 97.75 80 ILE A N 1
ATOM 653 C CA . ILE A 1 80 ? 5.143 -1.667 2.765 1.00 97.75 80 ILE A CA 1
ATOM 654 C C . ILE A 1 80 ? 5.298 -0.710 3.957 1.00 97.75 80 ILE A C 1
ATOM 656 O O . ILE A 1 80 ? 4.711 -0.947 5.014 1.00 97.75 80 ILE A O 1
ATOM 660 N N . ALA A 1 81 ? 6.022 0.401 3.793 1.00 97.88 81 ALA A N 1
ATOM 661 C CA . ALA A 1 81 ? 6.186 1.403 4.846 1.00 97.88 81 ALA A CA 1
ATOM 662 C C . ALA A 1 81 ? 4.848 2.056 5.249 1.00 97.88 81 ALA A C 1
ATOM 664 O O . ALA A 1 81 ? 4.549 2.186 6.439 1.00 97.88 81 ALA A O 1
ATOM 665 N N . LEU A 1 82 ? 4.009 2.416 4.271 1.00 97.75 82 LEU A N 1
ATOM 666 C CA . LEU A 1 82 ? 2.655 2.927 4.508 1.00 97.75 82 LEU A CA 1
ATOM 667 C C . LEU A 1 82 ? 1.776 1.891 5.215 1.00 97.75 82 LEU A C 1
ATOM 669 O O . LEU A 1 82 ? 1.009 2.249 6.107 1.00 97.75 82 LEU A O 1
ATOM 673 N N . ASN A 1 83 ? 1.917 0.612 4.867 1.00 97.69 83 ASN A N 1
ATOM 674 C CA . ASN A 1 83 ? 1.187 -0.473 5.509 1.00 97.69 83 ASN A CA 1
ATOM 675 C C . ASN A 1 83 ? 1.581 -0.644 6.984 1.00 97.69 83 ASN A C 1
ATOM 677 O O . ASN A 1 83 ? 0.714 -0.768 7.847 1.00 97.69 83 ASN A O 1
ATOM 681 N N . LEU A 1 84 ? 2.875 -0.547 7.301 1.00 97.75 84 LEU A N 1
ATOM 682 C CA . LEU A 1 84 ? 3.353 -0.543 8.686 1.00 97.75 84 LEU A CA 1
ATOM 683 C C . LEU A 1 84 ? 2.777 0.640 9.471 1.00 97.75 84 LEU A C 1
ATOM 685 O O . LEU A 1 84 ? 2.258 0.452 10.570 1.00 97.75 84 LEU A O 1
ATOM 689 N N . MET A 1 85 ? 2.784 1.847 8.896 1.00 97.38 85 MET A N 1
ATOM 690 C CA . MET A 1 85 ? 2.150 3.017 9.520 1.00 97.38 85 MET A CA 1
ATOM 691 C C . MET A 1 85 ? 0.638 2.821 9.715 1.00 97.38 85 MET A C 1
ATOM 693 O O . MET A 1 85 ? 0.100 3.193 10.762 1.00 97.38 85 MET A O 1
ATOM 697 N N . TYR A 1 86 ? -0.035 2.182 8.754 1.00 96.12 86 TYR A N 1
ATOM 698 C CA . TYR A 1 86 ? -1.446 1.809 8.847 1.00 96.12 86 TYR A CA 1
ATOM 699 C C . TYR A 1 86 ? -1.714 0.809 9.975 1.00 96.12 86 TYR A C 1
ATOM 701 O O . TYR A 1 86 ? -2.696 0.990 10.688 1.00 96.12 86 TYR A O 1
ATOM 709 N N . ILE A 1 87 ? -0.855 -0.194 10.194 1.00 97.00 87 ILE A N 1
ATOM 710 C CA . ILE A 1 87 ? -0.962 -1.150 11.316 1.00 97.00 87 ILE A CA 1
ATOM 711 C C . ILE A 1 87 ? -0.679 -0.465 12.658 1.00 97.00 87 ILE A C 1
ATOM 713 O O . ILE A 1 87 ? -1.372 -0.722 13.644 1.00 97.00 87 ILE A O 1
ATOM 717 N N . LEU A 1 88 ? 0.289 0.451 12.709 1.00 96.50 88 LEU A N 1
ATOM 718 C CA . LEU A 1 88 ? 0.640 1.187 13.931 1.00 96.50 88 LEU A CA 1
ATOM 719 C C . LEU A 1 88 ? -0.393 2.254 14.308 1.00 96.50 88 LEU A C 1
ATOM 721 O O . LEU A 1 88 ? -0.499 2.617 15.473 1.00 96.50 88 LEU A O 1
ATOM 725 N N . GLY A 1 89 ? -1.199 2.708 13.350 1.00 93.38 89 GLY A N 1
ATOM 726 C CA . GLY A 1 89 ? -2.251 3.697 13.596 1.00 93.38 89 GLY A CA 1
ATOM 727 C C . GLY A 1 89 ? -1.701 5.109 13.567 1.00 93.38 89 GLY A C 1
ATOM 728 O O . GLY A 1 89 ? -2.164 5.977 14.294 1.00 93.38 89 GLY A O 1
ATOM 729 N N . PHE A 1 90 ? -0.680 5.344 12.744 1.00 88.38 90 PHE A N 1
ATOM 730 C CA . PHE A 1 90 ? -0.089 6.664 12.616 1.00 88.38 90 PHE A CA 1
ATOM 731 C C . PHE A 1 90 ? -1.142 7.662 12.108 1.00 88.38 90 PHE A C 1
ATOM 733 O O . PHE A 1 90 ? -1.692 7.480 11.023 1.00 88.38 90 PHE A O 1
ATOM 740 N N . LYS A 1 91 ? -1.395 8.715 12.898 1.00 74.88 91 LYS A N 1
ATOM 741 C CA . LYS A 1 91 ? -2.454 9.727 12.695 1.00 74.88 91 LYS A CA 1
ATOM 742 C C . LYS A 1 91 ? -3.902 9.216 12.806 1.00 74.88 91 LYS A C 1
ATOM 744 O O . LYS A 1 91 ? -4.800 9.871 12.276 1.00 74.88 91 LYS A O 1
ATOM 749 N N . PHE A 1 92 ? -4.124 8.105 13.505 1.00 59.62 92 PHE A N 1
ATOM 750 C CA . PHE A 1 92 ? -5.434 7.750 14.058 1.00 59.62 92 PHE A CA 1
ATOM 751 C C . PHE A 1 92 ? -5.509 8.099 15.542 1.00 59.62 92 PHE A C 1
ATOM 753 O O . PHE A 1 92 ? -4.455 8.033 16.214 1.00 59.62 92 PHE A O 1
#

Radius of gyration: 21.06 Å; chains: 1; bounding box: 56×23×46 Å

pLDDT: mean 91.67, std 7.4, range [59.62, 98.5]